Protein 2RK5 (pdb70)

Organism: Streptococcus mutans (NCBI:txid1309)

Solvent-accessible surface area: 5213 Å² total; per-residue (Å²): 117,24,140,103,85,55,126,84,20,29,13,0,65,1,104,10,58,11,120,68,0,24,147,103,17,119,11,85,14,144,44,139,162,19,116,28,0,0,11,17,0,23,82,34,28,61,62,109,4,38,142,152,126,104,61,94,50,103,26,140,5,86,70,49,70,0,42,0,22,5,71,106,40,121,156,30,112,1,30,80,0,72,0,36,28,104

Secondary structure (DSSP, 8-state):
-EEEEETTEEEEETTSBHHHHHHHHT-----TT--BHHHHHHHHH-S---SSS--EEEEEETTEEEEEEEEEEETTEEEEEEEEE-

Sequence (86 aa):
QSREIADNTYIVLGTMTLNDFNEYFETDLESDNVDTIAGFYLTGVGTIPSQEEKEHFEVESNGKHHLELINDKVKDGRRVTKLKILVS

B-factor: mean 16.47, std 7.91, range [6.5, 65.4]

Structure (mmCIF, N/CA/C/O backbone):
data_2RK5
#
_entry.id   2RK5
#
_cell.length_a   34.490
_cell.length_b   40.598
_cell.length_c   57.630
_cell.angle_alpha   90.00
_cell.angle_beta   91.58
_cell.angle_gamma   90.00
#
_symmetry.space_group_name_H-M   'C 1 2 1'
#
loop_
_entity.id
_entity.type
_entity.pdbx_description
1 polymer 'Putative hemolysin'
2 water water
#
loop_
_atom_site.group_PDB
_atom_site.id
_atom_site.type_symbol
_atom_site.label_atom_id
_atom_site.label_alt_id
_atom_site.label_comp_id
_atom_site.label_asym_id
_atom_site.label_entity_id
_atom_site.label_seq_id
_atom_site.pdbx_PDB_ins_code
_atom_site.Cartn_x
_atom_site.Cartn_y
_atom_site.Cartn_z
_atom_site.occupancy
_atom_site.B_iso_or_equiv
_atom_site.auth_seq_id
_atom_site.auth_comp_id
_atom_site.auth_asym_id
_atom_site.auth_atom_id
_atom_site.pdbx_PDB_model_num
ATOM 1 N N . GLN A 1 1 ? 8.933 25.762 13.867 1.00 20.63 3 GLN A N 1
ATOM 2 C CA . GLN A 1 1 ? 9.376 26.910 14.734 1.00 19.68 3 GLN A CA 1
ATOM 3 C C . GLN A 1 1 ? 8.674 28.218 14.363 1.00 19.08 3 GLN A C 1
ATOM 4 O O . GLN A 1 1 ? 8.612 29.160 15.189 1.00 16.55 3 GLN A O 1
ATOM 10 N N . SER A 1 2 ? 8.205 28.288 13.112 1.00 18.59 4 SER A N 1
ATOM 11 C CA . SER A 1 2 ? 7.502 29.470 12.600 1.00 20.04 4 SER A CA 1
ATOM 12 C C . SER A 1 2 ? 6.159 29.079 11.988 1.00 19.65 4 SER A C 1
ATOM 13 O O . SER A 1 2 ? 6.076 28.074 11.278 1.00 20.20 4 SER A O 1
ATOM 16 N N . ARG A 1 3 ? 5.135 29.905 12.217 1.00 18.88 5 ARG A N 1
ATOM 17 C CA . ARG A 1 3 ? 3.772 29.626 11.786 1.00 20.55 5 ARG A CA 1
ATOM 18 C C . ARG A 1 3 ? 3.232 30.905 11.192 1.00 19.77 5 ARG A C 1
ATOM 19 O O . ARG A 1 3 ? 3.286 31.951 11.844 1.00 17.92 5 ARG A O 1
ATOM 27 N N . GLU A 1 4 ? 2.695 30.840 9.978 1.00 19.52 6 GLU A N 1
ATOM 28 C CA . GLU A 1 4 ? 2.008 31.978 9.405 1.00 21.20 6 GLU A CA 1
ATOM 29 C C . GLU A 1 4 ? 0.621 32.107 10.043 1.00 20.66 6 GLU A C 1
ATOM 30 O O . GLU A 1 4 ? -0.113 31.121 10.117 1.00 22.04 6 GLU A O 1
ATOM 36 N N . ILE A 1 5 ? 0.260 33.299 10.520 1.00 19.78 7 ILE A N 1
ATOM 37 C CA . ILE A 1 5 ? -1.046 33.495 11.169 1.00 20.22 7 ILE A CA 1
ATOM 38 C C . ILE A 1 5 ? -1.967 34.455 10.389 1.00 20.51 7 ILE A C 1
ATOM 39 O O . ILE A 1 5 ? -3.191 34.446 10.581 1.00 22.56 7 ILE A O 1
ATO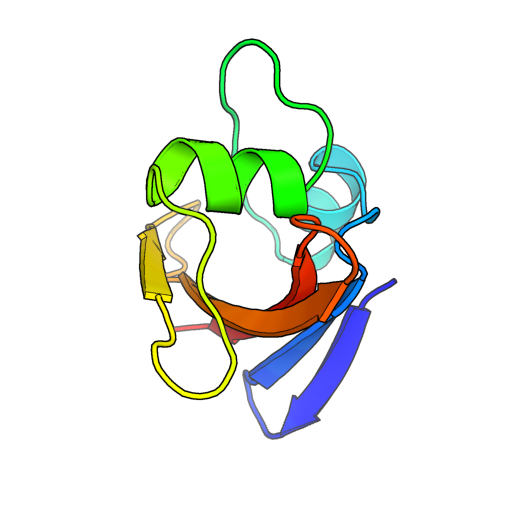M 44 N N . ALA A 1 6 ? -1.381 35.243 9.493 1.00 19.33 8 ALA A N 1
ATOM 45 C CA . ALA A 1 6 ? -2.120 36.152 8.609 1.00 19.69 8 ALA A CA 1
ATOM 46 C C . ALA A 1 6 ? -1.129 36.503 7.507 1.00 19.32 8 ALA A C 1
ATOM 47 O O . ALA A 1 6 ? 0.018 36.078 7.584 1.00 18.02 8 ALA A O 1
ATOM 49 N N . ASP A 1 7 ? -1.543 37.228 6.471 1.00 19.77 9 ASP A N 1
ATOM 50 C CA . ASP A 1 7 ? -0.633 37.515 5.366 1.00 19.69 9 ASP A CA 1
ATOM 51 C C . ASP A 1 7 ? 0.562 38.297 5.922 1.00 18.78 9 ASP A C 1
ATOM 52 O O . ASP A 1 7 ? 0.373 39.255 6.653 1.00 18.37 9 ASP A O 1
ATOM 57 N N . ASN A 1 8 ? 1.763 37.829 5.607 1.00 17.43 10 ASN A N 1
ATOM 58 C CA . ASN A 1 8 ? 3.016 38.466 6.042 1.00 16.83 10 ASN A CA 1
ATOM 59 C C . ASN A 1 8 ? 3.140 38.643 7.559 1.00 15.46 10 ASN A C 1
ATOM 60 O O . ASN A 1 8 ? 3.884 39.513 8.025 1.00 14.31 10 ASN A O 1
ATOM 65 N N . THR A 1 9 ? 2.426 37.812 8.318 1.00 14.77 11 THR A N 1
ATOM 66 C CA . THR A 1 9 ? 2.442 37.876 9.776 1.00 14.29 11 THR A CA 1
ATOM 67 C C . THR A 1 9 ? 2.672 36.491 10.334 1.00 12.87 11 THR A C 1
ATOM 68 O O . THR A 1 9 ? 1.975 35.558 9.969 1.00 11.78 11 THR A O 1
ATOM 72 N N . TYR A 1 10 ? 3.649 36.361 11.239 1.00 10.60 12 TYR A N 1
ATOM 73 C CA . TYR A 1 10 ? 4.091 35.064 11.742 1.00 11.19 12 TYR A CA 1
ATOM 74 C C . TYR A 1 10 ? 4.282 35.063 13.253 1.00 9.99 12 TYR A C 1
ATOM 75 O O . TYR A 1 10 ? 4.567 36.105 13.842 1.00 10.74 12 TYR A O 1
ATOM 84 N N . ILE A 1 11 ? 4.090 33.897 13.867 1.00 9.92 13 ILE A N 1
ATOM 85 C CA . ILE A 1 11 ? 4.530 33.673 15.244 1.00 10.07 13 ILE A CA 1
ATOM 86 C C . ILE A 1 11 ? 5.703 32.721 15.191 1.00 9.27 13 ILE A C 1
ATOM 87 O O . ILE A 1 11 ? 5.632 31.674 14.539 1.00 10.00 13 ILE A O 1
ATOM 92 N N . VAL A 1 12 ? 6.805 33.116 15.832 1.00 9.25 14 VAL A N 1
ATOM 93 C CA . VAL A 1 12 ? 7.987 32.256 15.963 1.00 9.90 14 VAL A CA 1
ATOM 94 C C . VAL A 1 12 ? 8.305 31.986 17.422 1.00 9.44 14 VAL A C 1
ATOM 95 O O . VAL A 1 12 ? 8.146 32.862 18.258 1.00 9.36 14 VAL A O 1
ATOM 99 N N . LEU A 1 13 ? 8.801 30.772 17.678 1.00 8.88 15 LEU A N 1
ATOM 100 C CA . LEU A 1 13 ? 9.342 30.428 18.964 1.00 9.15 15 LEU A CA 1
ATOM 101 C C . LEU A 1 13 ? 10.643 31.186 19.195 1.00 9.45 15 LEU A C 1
ATOM 102 O O . LEU A 1 13 ? 11.490 31.279 18.298 1.00 9.40 15 LEU A O 1
ATOM 107 N N . GLY A 1 14 ? 10.790 31.732 20.401 1.00 8.90 16 GLY A N 1
ATOM 108 C CA . GLY A 1 14 ? 11.996 32.479 20.739 1.00 8.55 16 GLY A CA 1
ATOM 109 C C . GLY A 1 14 ? 13.258 31.649 20.611 1.00 8.04 16 GLY A C 1
ATOM 110 O O . GLY A 1 14 ? 14.349 32.162 20.401 1.00 9.15 16 GLY A O 1
ATOM 111 N N . THR A 1 15 ? 13.106 30.349 20.807 1.00 9.06 17 THR A N 1
ATOM 112 C CA . THR A 1 15 ? 14.236 29.402 20.752 1.00 9.58 17 THR A CA 1
ATOM 113 C C . THR A 1 15 ? 14.636 29.070 19.313 1.00 9.57 17 THR A C 1
ATOM 114 O O . THR A 1 15 ? 15.632 28.393 19.091 1.00 9.92 17 THR A O 1
ATOM 118 N N . MET A 1 16 ? 13.860 29.531 18.329 1.00 9.03 18 MET A N 1
ATOM 119 C CA . MET A 1 16 ? 14.259 29.321 16.916 1.00 8.26 18 MET A CA 1
ATOM 120 C C . MET A 1 16 ? 15.674 29.909 16.705 1.00 8.63 18 MET A C 1
ATOM 121 O O . MET A 1 16 ? 15.966 31.051 17.066 1.00 8.47 18 MET A O 1
ATOM 126 N N . THR A 1 17 ? 16.581 29.108 16.144 1.00 8.31 19 THR A N 1
ATOM 127 C CA . THR A 1 17 ? 17.933 29.595 15.953 1.00 9.01 19 THR A CA 1
ATOM 128 C C . THR A 1 17 ? 17.925 30.686 14.903 1.00 8.94 19 THR A C 1
ATOM 129 O O . THR A 1 17 ? 17.065 30.721 14.039 1.00 8.86 19 THR A O 1
ATOM 133 N N . LEU A 1 18 ? 18.912 31.561 14.944 1.00 10.19 20 LEU A N 1
ATOM 134 C CA . LEU A 1 18 ? 19.000 32.582 13.921 1.00 11.09 20 LEU A CA 1
ATOM 135 C C . LEU A 1 18 ? 19.231 31.973 12.562 1.00 11.66 20 LEU A C 1
ATOM 136 O O . LEU A 1 18 ? 18.726 32.482 11.550 1.00 12.78 20 LEU A O 1
ATOM 141 N N . ASN A 1 19 ? 19.981 30.878 12.514 1.00 10.60 21 ASN A N 1
ATOM 142 C CA . ASN A 1 19 ? 20.201 30.210 11.233 1.00 11.48 21 ASN A CA 1
ATOM 143 C C . ASN A 1 19 ? 18.884 29.666 10.651 1.00 10.32 21 ASN A C 1
ATOM 144 O O . ASN A 1 19 ? 18.604 29.791 9.457 1.00 11.45 21 ASN A O 1
ATOM 149 N N . ASP A 1 20 ? 18.051 29.046 11.486 1.00 10.28 22 ASP A N 1
ATOM 150 C CA . ASP A 1 20 ? 16.758 28.554 11.009 1.00 11.18 22 ASP A CA 1
ATOM 151 C C . ASP A 1 20 ? 15.840 29.734 10.628 1.00 10.81 22 ASP A C 1
ATOM 152 O O . ASP A 1 20 ? 15.133 29.682 9.617 1.00 10.84 22 ASP A O 1
ATOM 157 N N . PHE A 1 21 ? 15.830 30.792 11.441 1.00 9.66 23 PHE A N 1
ATOM 158 C CA . PHE A 1 21 ? 15.044 31.977 11.158 1.00 10.19 23 PHE A CA 1
ATOM 159 C C . PHE A 1 21 ? 15.428 32.551 9.789 1.00 10.04 23 PHE A C 1
ATOM 160 O O . PHE A 1 21 ? 14.580 32.845 8.943 1.00 9.08 23 PHE A O 1
ATOM 168 N N . ASN A 1 22 ? 16.723 32.707 9.589 1.00 10.92 24 ASN A N 1
ATOM 169 C CA . ASN A 1 22 ? 17.237 33.302 8.357 1.00 11.29 24 ASN A CA 1
ATOM 170 C C . ASN A 1 22 ? 16.889 32.460 7.132 1.00 11.16 24 ASN A C 1
ATOM 171 O O . ASN A 1 22 ? 16.620 33.004 6.055 1.00 13.11 24 ASN A O 1
ATOM 176 N N . GLU A 1 23 ? 16.919 31.135 7.282 1.00 12.92 25 GLU A N 1
ATOM 177 C CA . GLU A 1 23 ? 16.553 30.233 6.193 1.00 13.77 25 GLU A CA 1
ATOM 178 C C . GLU A 1 23 ? 15.060 30.390 5.846 1.00 13.87 25 GLU A C 1
ATOM 179 O O . GLU A 1 23 ? 14.693 30.487 4.660 1.00 14.75 25 GLU A O 1
ATOM 185 N N . TYR A 1 24 ? 14.215 30.467 6.875 1.00 13.10 26 TYR A N 1
ATOM 186 C CA . TYR A 1 24 ? 12.776 30.570 6.690 1.00 13.12 26 TYR A CA 1
ATOM 187 C C . TYR A 1 24 ? 12.365 31.895 6.053 1.00 12.32 26 TYR A C 1
ATOM 188 O O . TYR A 1 24 ? 11.528 31.954 5.129 1.00 13.03 26 TYR A O 1
ATOM 197 N N . PHE A 1 25 ? 12.946 32.973 6.565 1.00 11.40 27 PHE A N 1
ATOM 198 C CA . PHE A 1 25 ? 12.576 34.329 6.156 1.00 11.32 27 PHE A CA 1
ATOM 199 C C . PHE A 1 25 ? 13.448 34.928 5.077 1.00 11.39 27 PHE A C 1
ATOM 200 O O . PHE A 1 25 ? 13.161 36.023 4.604 1.00 11.21 27 PHE A O 1
ATOM 208 N N . GLU A 1 26 ? 14.471 34.190 4.649 1.00 11.29 28 GLU A N 1
ATOM 209 C CA . GLU A 1 26 ? 15.384 34.648 3.577 1.00 12.14 28 GLU A CA 1
ATOM 210 C C . GLU A 1 26 ? 16.099 35.925 3.988 1.00 11.82 28 GLU A C 1
ATOM 211 O O . GLU A 1 26 ? 16.250 36.884 3.211 1.00 11.58 28 GLU A O 1
ATOM 217 N N . THR A 1 27 ? 16.562 35.930 5.239 1.00 10.15 29 THR A N 1
ATOM 218 C CA . THR A 1 27 ? 17.252 37.076 5.791 1.00 11.10 29 THR A CA 1
ATOM 219 C C . THR A 1 27 ? 18.667 36.660 6.236 1.00 10.30 29 THR A C 1
ATOM 220 O O . THR A 1 27 ? 19.083 35.494 6.044 1.00 11.54 29 THR A O 1
ATOM 224 N N . ASP A 1 28 ? 19.395 37.635 6.780 1.00 11.63 30 ASP A N 1
ATOM 225 C CA . ASP A 1 28 ? 20.786 37.465 7.208 1.00 12.55 30 ASP A CA 1
ATOM 226 C C . ASP A 1 28 ? 21.048 38.173 8.543 1.00 12.34 30 ASP A C 1
ATOM 227 O O . ASP A 1 28 ? 22.080 38.832 8.726 1.00 13.64 30 ASP A O 1
ATOM 232 N N . LEU A 1 29 ? 20.137 37.990 9.488 1.00 11.45 31 LEU A N 1
ATOM 233 C CA . LEU A 1 29 ? 20.271 38.623 10.802 1.00 12.65 31 LEU A CA 1
ATOM 234 C C . LEU A 1 29 ? 21.451 38.015 11.527 1.00 13.71 31 LEU A C 1
ATOM 235 O O . LEU A 1 29 ? 21.670 36.815 11.436 1.00 13.94 31 LEU A O 1
ATOM 240 N N . GLU A 1 30 ? 22.209 38.848 12.226 1.00 14.39 32 GLU A N 1
ATOM 241 C CA . GLU A 1 30 ? 23.291 38.343 13.066 1.00 15.98 32 GLU A CA 1
ATOM 242 C C . GLU A 1 30 ? 23.590 39.333 14.152 1.00 15.00 32 GLU A C 1
ATOM 243 O O . GLU A 1 30 ? 23.375 40.529 13.992 1.00 15.56 32 GLU A O 1
ATOM 249 N N . SER A 1 31 ? 24.074 38.824 15.270 1.00 13.87 33 SER A N 1
ATOM 250 C CA . SER A 1 31 ? 24.543 39.678 16.345 1.00 14.06 33 SER A CA 1
ATOM 251 C C . SER A 1 31 ? 25.549 38.904 17.180 1.00 13.41 33 SER A C 1
ATOM 252 O O . SER A 1 31 ? 25.459 37.688 17.323 1.00 12.29 33 SER A O 1
ATOM 255 N N . ASP A 1 32 ? 26.531 39.622 17.713 1.00 14.49 34 ASP A N 1
ATOM 256 C CA . ASP A 1 32 ? 27.536 39.007 18.552 1.00 15.15 34 ASP A CA 1
ATOM 257 C C . ASP A 1 32 ? 26.911 38.369 19.781 1.00 14.84 34 ASP A C 1
ATOM 258 O O . ASP A 1 32 ? 26.041 38.956 20.407 1.00 16.87 34 ASP A O 1
ATOM 263 N N . ASN A 1 33 ? 27.360 37.164 20.121 1.00 15.43 35 ASN A N 1
ATOM 264 C CA . ASN A 1 33 ? 26.909 36.477 21.349 1.00 15.50 35 ASN A CA 1
ATOM 265 C C . ASN A 1 33 ? 25.422 36.158 21.352 1.00 14.52 35 ASN A C 1
ATOM 266 O O . ASN A 1 33 ? 24.787 36.077 22.413 1.00 15.19 35 ASN A O 1
ATOM 271 N N . VAL A 1 34 ? 24.869 35.979 20.149 1.00 12.48 36 VAL A N 1
ATOM 272 C CA . VAL A 1 34 ? 23.499 35.581 19.971 1.00 11.20 36 VAL A CA 1
ATOM 273 C C . VAL A 1 34 ? 23.360 34.348 19.083 1.00 9.08 36 VAL A C 1
ATOM 274 O O . VAL A 1 34 ? 23.978 34.282 18.020 1.00 9.48 36 VAL A O 1
ATOM 278 N N . ASP A 1 35 ? 22.496 33.432 19.518 1.00 8.67 37 ASP A N 1
ATOM 279 C CA . ASP A 1 35 ? 22.183 32.229 18.765 1.00 8.83 37 ASP A CA 1
ATOM 280 C C . ASP A 1 35 ? 20.762 32.096 18.292 1.00 8.65 37 ASP A C 1
ATOM 281 O O . ASP A 1 35 ? 20.518 31.361 17.329 1.00 8.84 37 ASP A O 1
ATOM 286 N N . THR A 1 36 ? 19.827 32.744 18.992 1.00 7.80 38 THR A N 1
ATOM 287 C CA . THR A 1 36 ? 18.410 32.558 18.670 1.00 7.72 38 THR A CA 1
ATOM 288 C C . THR A 1 36 ? 17.727 33.883 18.388 1.00 7.61 38 THR A C 1
ATOM 289 O O . THR A 1 36 ? 18.262 34.952 18.655 1.00 8.86 38 THR A O 1
ATOM 293 N N . ILE A 1 37 ? 16.548 33.800 17.791 1.00 6.70 39 ILE A N 1
ATOM 294 C CA . ILE A 1 37 ? 15.772 34.989 17.466 1.00 7.08 39 ILE A CA 1
AT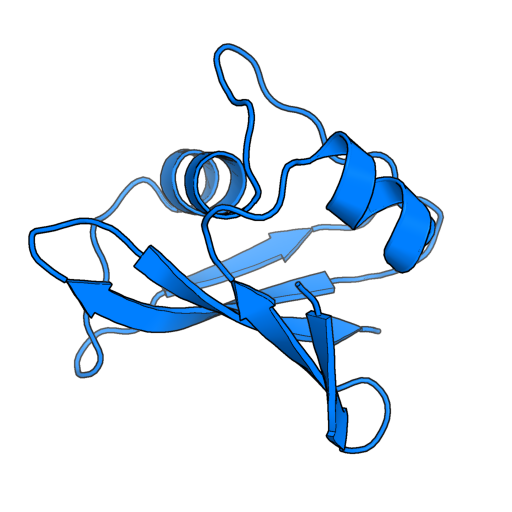OM 295 C C . ILE A 1 37 ? 15.396 35.762 18.734 1.00 7.43 39 ILE A C 1
ATOM 296 O O . ILE A 1 37 ? 15.444 37.008 18.710 1.00 8.03 39 ILE A O 1
ATOM 301 N N . ALA A 1 38 ? 15.076 35.076 19.834 1.00 7.66 40 ALA A N 1
ATOM 302 C CA . ALA A 1 38 ? 14.840 35.817 21.102 1.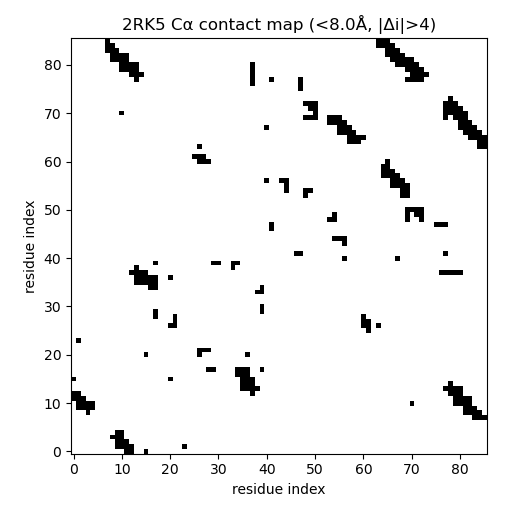00 7.53 40 ALA A CA 1
ATOM 303 C C . ALA A 1 38 ? 16.091 36.575 21.541 1.00 7.61 40 ALA A C 1
ATOM 304 O O . ALA A 1 38 ? 16.012 37.714 22.022 1.00 9.12 40 ALA A O 1
ATOM 306 N N . GLY A 1 39 ? 17.247 35.940 21.424 1.00 7.37 41 GLY A N 1
ATOM 307 C CA . GLY A 1 39 ? 18.491 36.590 21.797 1.00 8.32 41 GLY A CA 1
ATOM 308 C C . GLY A 1 39 ? 18.717 37.823 20.945 1.00 7.58 41 GLY A C 1
ATOM 309 O O . GLY A 1 39 ? 19.158 38.871 21.445 1.00 8.80 41 GLY A O 1
ATOM 310 N N . PHE A 1 40 ? 18.481 37.697 19.640 1.00 7.52 42 PHE A N 1
ATOM 311 C CA . PHE A 1 40 ? 18.650 38.832 18.719 1.00 8.22 42 PHE A CA 1
ATOM 312 C C . PHE A 1 40 ? 17.704 39.988 19.098 1.00 7.62 42 PHE A C 1
ATOM 313 O O . PHE A 1 40 ? 18.094 41.177 19.151 1.00 7.91 42 PHE A O 1
ATOM 321 N N . TYR A 1 41 ? 16.439 39.638 19.347 1.00 7.74 43 TYR A N 1
ATOM 322 C CA . TYR A 1 41 ? 15.430 40.643 19.698 1.00 7.89 43 TYR A CA 1
ATOM 323 C C . TYR A 1 41 ? 15.786 41.312 21.018 1.00 8.58 43 TYR A C 1
ATOM 324 O O . TYR A 1 41 ? 15.776 42.555 21.135 1.00 8.68 43 TYR A O 1
ATOM 333 N N . LEU A 1 42 ? 16.128 40.519 22.019 1.00 8.34 44 LEU A N 1
ATOM 334 C CA . LEU A 1 42 ? 16.390 41.101 23.361 1.00 9.57 44 LEU A CA 1
ATOM 335 C C . LEU A 1 42 ? 17.633 42.000 23.373 1.00 10.10 44 LEU A C 1
ATOM 336 O O . LEU A 1 42 ? 17.666 43.074 24.028 1.00 10.99 44 LEU A O 1
ATOM 341 N N . THR A 1 43 ? 18.670 41.567 22.657 1.00 11.09 45 THR A N 1
ATOM 342 C CA . THR A 1 43 ? 19.894 42.384 22.557 1.00 12.33 45 THR A CA 1
ATOM 343 C C . THR A 1 43 ? 19.613 43.663 21.761 1.00 11.78 45 THR A C 1
ATOM 344 O O . THR A 1 43 ? 20.209 44.721 22.045 1.00 12.97 45 THR A O 1
ATOM 348 N N . GLY A 1 44 ? 18.699 43.589 20.792 1.00 11.75 46 GLY A N 1
ATOM 349 C CA . GLY A 1 44 ? 18.283 44.767 20.015 1.00 13.42 46 GLY A CA 1
ATOM 350 C C . GLY A 1 44 ? 17.449 45.784 20.766 1.00 14.20 46 GLY A C 1
ATOM 351 O O . GLY A 1 44 ? 17.645 46.988 20.610 1.00 15.62 46 GLY A O 1
ATOM 352 N N . VAL A 1 45 ? 16.469 45.336 21.541 1.00 14.76 47 VAL A N 1
ATOM 353 C CA . VAL A 1 45 ? 15.649 46.278 22.353 1.00 16.44 47 VAL A CA 1
ATOM 354 C C . VAL A 1 45 ? 16.308 46.696 23.690 1.00 17.58 47 VAL A C 1
ATOM 355 O O . VAL A 1 45 ? 16.000 47.755 24.255 1.00 19.90 47 VAL A O 1
ATOM 359 N N . GLY A 1 46 ? 17.097 45.807 24.289 1.00 19.12 48 GLY A N 1
ATOM 360 C CA . GLY A 1 46 ? 17.811 46.123 25.527 1.00 20.14 48 GLY A CA 1
ATOM 361 C C . GLY A 1 46 ? 16.991 46.178 26.801 1.00 20.87 48 GLY A C 1
ATOM 362 O O . GLY A 1 46 ? 17.417 46.799 27.774 1.00 21.95 48 GLY A O 1
ATOM 363 N N . THR A 1 47 ? 15.870 45.459 26.828 1.00 21.51 49 THR A N 1
ATOM 364 C CA . THR A 1 47 ? 14.836 45.576 27.871 1.00 21.91 49 THR A CA 1
ATOM 365 C C . THR A 1 47 ? 14.037 44.303 27.954 1.00 21.55 49 THR A C 1
ATOM 366 O O . THR A 1 47 ? 13.700 43.789 26.943 1.00 21.81 49 THR A O 1
ATOM 370 N N . ILE A 1 48 ? 13.713 43.796 29.133 1.00 18.84 50 ILE A N 1
ATOM 371 C CA . ILE A 1 48 ? 12.709 42.758 29.171 1.00 18.97 50 ILE A CA 1
ATOM 372 C C . ILE A 1 48 ? 11.331 43.428 28.952 1.00 17.59 50 ILE A C 1
ATOM 373 O O . ILE A 1 48 ? 10.884 44.178 29.828 1.00 18.48 50 ILE A O 1
ATOM 378 N N . PRO A 1 49 ? 10.683 43.226 27.773 1.00 17.04 51 PRO A N 1
ATOM 379 C CA . PRO A 1 49 ? 9.296 43.714 27.650 1.00 16.11 51 PRO A CA 1
ATOM 380 C C . PRO A 1 49 ? 8.352 42.895 28.464 1.00 17.46 51 PRO A C 1
ATOM 381 O O . PRO A 1 49 ? 8.758 41.870 28.983 1.00 17.25 51 PRO A O 1
ATOM 385 N N . SER A 1 50 ? 7.088 43.340 28.475 1.00 17.76 52 SER A N 1
ATOM 386 C CA . SER A 1 50 ? 5.941 42.560 28.933 1.00 18.03 52 SER A CA 1
ATOM 387 C C . SER A 1 50 ? 4.765 42.743 27.970 1.00 19.14 52 SER A C 1
ATOM 388 O O . SER A 1 50 ? 4.805 43.569 27.009 1.00 18.08 52 SER A O 1
ATOM 391 N N . GLN A 1 51 ? 3.691 41.996 28.214 1.00 20.49 53 GLN A N 1
ATOM 392 C CA . GLN A 1 51 ? 2.487 42.186 27.416 1.00 21.46 53 GLN A CA 1
ATOM 393 C C . GLN A 1 51 ? 1.944 43.618 27.586 1.00 21.16 53 GLN A C 1
ATOM 394 O O . GLN A 1 51 ? 1.447 44.224 26.632 1.00 20.23 53 GLN A O 1
ATOM 400 N N . GLU A 1 52 ? 2.055 44.171 28.791 1.00 21.16 54 GLU A N 1
ATOM 401 C CA . GLU A 1 52 ? 1.560 45.519 29.053 1.00 21.47 54 GLU A CA 1
ATOM 402 C C . GLU A 1 52 ? 2.433 46.565 28.375 1.00 21.05 54 GLU A C 1
ATOM 403 O O . GLU A 1 52 ? 1.937 47.603 27.949 1.00 20.32 54 GLU A O 1
ATOM 409 N N . GLU A 1 53 ? 3.728 46.266 28.283 1.00 20.27 55 GLU A N 1
ATOM 410 C CA . GLU A 1 53 ? 4.731 47.201 27.826 1.00 19.75 55 GLU A CA 1
ATOM 411 C C . GLU A 1 53 ? 5.531 46.499 26.756 1.00 18.89 55 GLU A C 1
ATOM 412 O O . GLU A 1 53 ? 6.654 46.050 27.002 1.00 18.68 55 GLU A O 1
ATOM 418 N N . LYS A 1 54 ? 4.903 46.323 25.590 1.00 16.46 56 LYS A N 1
ATOM 419 C CA . LYS A 1 54 ? 5.544 45.618 24.483 1.00 17.15 56 LYS A CA 1
ATOM 420 C C . LYS A 1 54 ? 6.679 46.415 23.935 1.00 14.64 56 LYS A C 1
ATOM 421 O O . LYS A 1 54 ? 6.697 47.649 23.998 1.00 16.59 56 LYS A O 1
ATOM 427 N N . GLU A 1 55 ? 7.619 45.692 23.347 1.00 12.52 57 GLU A N 1
ATOM 428 C CA . GLU A 1 55 ? 8.753 46.331 22.719 1.00 11.25 57 GLU A CA 1
ATOM 429 C C . GLU A 1 55 ? 8.820 45.876 21.269 1.00 10.25 57 GLU A C 1
ATOM 430 O O . GLU A 1 55 ? 8.682 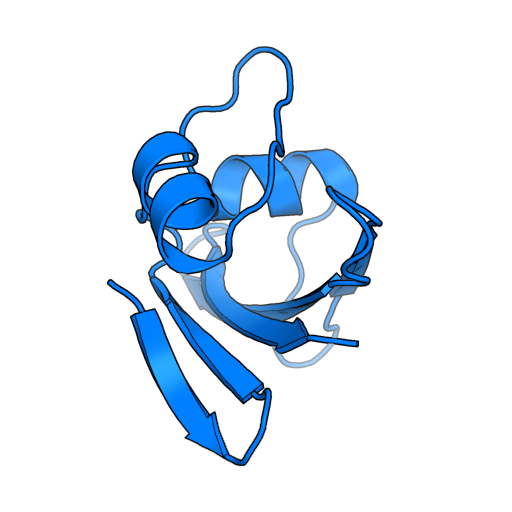44.704 20.971 1.00 9.74 57 GLU A O 1
ATOM 436 N N . HIS A 1 56 ? 9.004 46.842 20.381 1.00 9.26 58 HIS A N 1
ATOM 437 C CA . HIS A 1 56 ? 9.068 46.617 18.939 1.00 9.61 58 HIS A CA 1
ATOM 438 C C . HIS A 1 56 ? 10.489 46.829 18.464 1.00 10.50 58 HIS A C 1
ATOM 439 O O . HIS A 1 56 ? 11.135 47.779 18.891 1.00 10.62 58 HIS A O 1
ATOM 446 N N . PHE A 1 57 ? 10.969 45.937 17.606 1.00 9.42 59 PHE A N 1
ATOM 447 C CA . PHE A 1 57 ? 12.303 46.093 17.022 1.00 10.12 59 PHE A CA 1
ATOM 448 C C . PHE A 1 57 ? 12.209 45.913 15.530 1.00 10.40 59 PHE A C 1
ATOM 449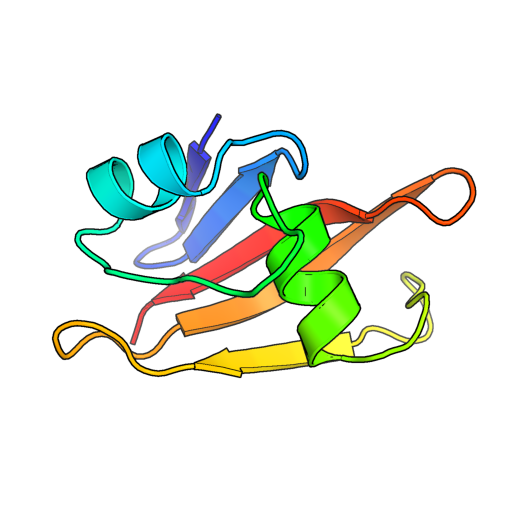 O O . PHE A 1 57 ? 11.697 44.916 15.065 1.00 11.47 59 PHE A O 1
ATOM 457 N N . GLU A 1 58 ? 12.689 46.896 14.788 1.00 10.45 60 GLU A N 1
ATOM 458 C CA . GLU A 1 58 ? 12.569 46.875 13.343 1.00 12.33 60 GLU A CA 1
ATOM 459 C C . GLU A 1 58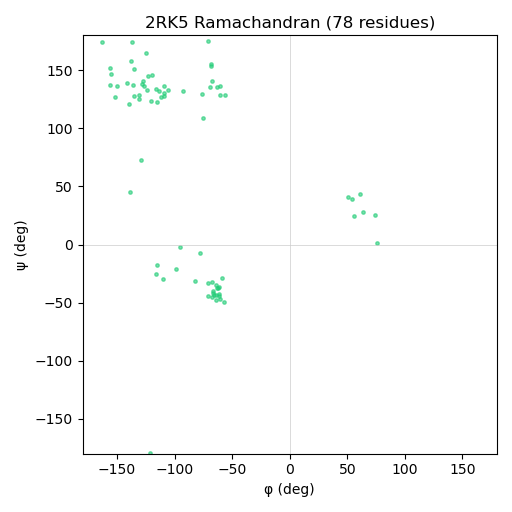 ? 13.953 46.752 12.730 1.00 12.13 60 GLU A C 1
ATOM 460 O O . GLU A 1 58 ? 14.895 47.465 13.103 1.00 12.27 60 GLU A O 1
ATOM 466 N N . VAL A 1 59 ? 14.062 45.826 11.791 1.00 11.96 61 VAL A N 1
ATOM 467 C CA . VAL A 1 59 ? 15.312 45.656 11.067 1.00 13.03 61 VAL A CA 1
ATOM 468 C C . VAL A 1 59 ? 15.063 45.440 9.592 1.00 12.99 61 VAL A C 1
ATOM 469 O O . VAL A 1 59 ? 13.983 45.048 9.196 1.00 13.06 61 VAL A O 1
ATOM 473 N N . GLU A 1 60 ? 16.068 45.725 8.780 1.00 13.36 62 GLU A N 1
ATOM 474 C CA . GLU A 1 60 ? 16.000 45.460 7.355 1.00 14.51 62 GLU A CA 1
ATOM 475 C C . GLU A 1 60 ? 17.056 44.432 6.992 1.00 13.80 62 GLU A C 1
ATOM 476 O O . GLU A 1 60 ? 18.211 44.550 7.407 1.00 13.54 62 GLU A O 1
ATOM 482 N N . SER A 1 61 ? 16.672 43.426 6.214 1.00 12.88 63 SER A N 1
ATOM 483 C CA . SER A 1 61 ? 17.613 42.393 5.808 1.00 13.86 63 SER A CA 1
ATOM 484 C C . SER A 1 61 ? 17.206 41.792 4.458 1.00 13.59 63 SER A C 1
ATOM 485 O O . SER A 1 61 ? 16.052 41.369 4.254 1.00 13.55 63 SER A O 1
ATOM 488 N N . ASN A 1 62 ? 18.151 41.791 3.520 1.00 13.29 64 ASN A N 1
ATOM 489 C CA . ASN A 1 62 ? 17.915 41.160 2.205 1.00 13.25 64 ASN A CA 1
ATOM 490 C C . ASN A 1 62 ? 16.664 41.721 1.566 1.00 12.84 64 ASN A C 1
ATOM 491 O O . ASN A 1 62 ? 15.888 41.009 0.928 1.00 12.25 64 ASN A O 1
ATOM 496 N N . GLY A 1 63 ? 16.500 43.026 1.745 1.00 13.90 65 GLY A N 1
ATOM 497 C CA . GLY A 1 63 ? 15.401 43.757 1.158 1.00 13.89 65 GLY A CA 1
ATOM 498 C C . GLY A 1 63 ? 14.056 43.569 1.826 1.00 14.91 65 GLY A C 1
ATOM 499 O O . GLY A 1 63 ? 13.062 44.136 1.373 1.00 16.21 65 GLY A O 1
ATOM 500 N N . LYS A 1 64 ? 14.021 42.778 2.890 1.00 14.57 66 LYS A N 1
ATOM 501 C CA . LYS A 1 64 ? 12.814 42.630 3.704 1.00 14.80 66 LYS A CA 1
ATOM 502 C C . LYS A 1 64 ? 12.909 43.552 4.928 1.00 14.12 66 LYS A C 1
ATOM 503 O O . LYS A 1 64 ? 13.987 43.673 5.552 1.00 15.61 66 LYS A O 1
ATOM 509 N N A HIS A 1 65 ? 11.808 44.232 5.249 0.50 13.93 67 HIS A N 1
ATOM 510 N N B HIS A 1 65 ? 11.783 44.160 5.285 0.50 13.66 67 HIS A N 1
ATOM 511 C CA A HIS A 1 65 ? 11.692 44.939 6.518 0.50 13.25 67 HIS A CA 1
ATOM 512 C CA B HIS A 1 65 ? 11.682 44.915 6.517 0.50 13.12 67 HIS A CA 1
ATOM 513 C C A HIS A 1 65 ? 10.957 44.005 7.459 0.50 12.50 67 HIS A C 1
ATOM 514 C C B HIS A 1 65 ? 10.901 44.092 7.506 0.50 12.31 67 HIS A C 1
ATOM 515 O O A HIS A 1 65 ? 9.936 43.461 7.098 0.50 12.01 67 HIS A O 1
ATOM 516 O O B HIS A 1 65 ? 9.776 43.739 7.243 0.50 11.87 67 HIS A O 1
ATOM 529 N N . LEU A 1 66 ? 11.519 43.791 8.644 1.00 11.20 68 LEU A N 1
ATOM 530 C CA . LEU A 1 66 ? 10.917 42.932 9.661 1.00 11.46 68 LEU A CA 1
ATOM 531 C C . LEU A 1 66 ? 10.604 43.792 10.875 1.00 10.77 68 LEU A C 1
ATOM 532 O O . LEU A 1 66 ? 11.435 44.593 11.312 1.00 10.77 68 LEU A O 1
ATOM 537 N N . GLU A 1 67 ? 9.426 43.572 11.443 1.00 9.75 69 GLU A N 1
ATOM 538 C CA . GLU A 1 67 ? 9.070 44.157 12.740 1.00 9.37 69 GLU A CA 1
ATOM 539 C C . GLU A 1 67 ? 8.894 42.992 13.713 1.00 8.50 69 GLU A C 1
ATOM 540 O O . GLU A 1 67 ? 8.101 42.089 13.460 1.00 9.59 69 GLU A O 1
ATOM 546 N N . LEU A 1 68 ? 9.659 43.005 14.801 1.00 8.83 70 LEU A N 1
ATOM 547 C CA . LEU A 1 68 ? 9.631 41.941 15.809 1.00 9.83 70 LEU A CA 1
ATOM 548 C C . LEU A 1 68 ? 8.972 42.506 17.067 1.00 9.34 70 LEU A C 1
ATOM 549 O O . LEU A 1 68 ? 9.369 43.562 17.536 1.00 9.32 70 LEU A O 1
ATOM 554 N N . ILE A 1 69 ? 7.992 41.780 17.599 1.00 8.90 71 ILE A N 1
ATOM 555 C CA . ILE A 1 69 ? 7.243 42.203 18.778 1.00 9.74 71 ILE A CA 1
ATOM 556 C C . ILE A 1 69 ? 7.077 41.030 19.724 1.00 8.95 71 ILE A C 1
ATOM 557 O O . ILE A 1 69 ? 6.759 39.933 19.297 1.00 9.17 71 ILE A O 1
ATOM 562 N N . ASN A 1 70 ? 7.251 41.257 21.021 1.00 8.48 72 ASN A N 1
ATOM 563 C CA . ASN A 1 70 ? 7.029 40.154 21.955 1.00 8.96 72 ASN A CA 1
ATOM 564 C C . ASN A 1 70 ? 5.583 39.706 21.893 1.00 8.42 72 ASN A C 1
ATOM 565 O O . ASN A 1 70 ? 4.659 40.540 21.883 1.00 9.12 72 ASN A O 1
ATOM 570 N N . ASP A 1 71 ? 5.396 38.386 21.853 1.00 9.27 73 ASP A N 1
ATOM 571 C CA . ASP A 1 71 ? 4.075 37.787 21.966 1.00 9.96 73 ASP A CA 1
ATOM 572 C C . ASP A 1 71 ? 3.870 37.043 23.285 1.00 9.91 73 ASP A C 1
ATOM 573 O O . ASP A 1 71 ? 2.750 36.959 23.777 1.00 12.21 73 ASP A O 1
ATOM 578 N N . LYS A 1 72 ? 4.936 36.494 23.857 1.00 9.72 74 LYS A N 1
ATOM 579 C CA . LYS A 1 72 ? 4.837 35.836 25.165 1.00 10.49 74 LYS A CA 1
ATOM 580 C C . LYS A 1 72 ? 6.183 35.978 25.865 1.00 10.21 74 LYS A C 1
ATOM 581 O O . LYS A 1 72 ? 7.222 35.802 25.221 1.00 10.62 74 LYS A O 1
ATOM 587 N N . VAL A 1 73 ? 6.149 36.302 27.158 1.00 10.40 75 VAL A N 1
ATOM 588 C CA . VAL A 1 73 ? 7.318 36.423 27.995 1.00 11.40 75 VAL A CA 1
ATOM 589 C C . VAL A 1 73 ? 7.119 35.585 29.258 1.00 11.97 75 VAL A C 1
ATOM 590 O O . VAL A 1 73 ? 6.044 35.590 29.849 1.00 12.92 75 VAL A O 1
ATOM 594 N N . LYS A 1 74 ? 8.173 34.887 29.669 1.00 12.16 76 LYS A N 1
ATOM 595 C CA . LYS A 1 74 ? 8.172 33.987 30.832 1.00 13.43 76 LYS A CA 1
ATOM 596 C C . LYS A 1 74 ? 9.509 34.183 31.564 1.00 12.89 76 LYS A C 1
ATOM 597 O O . LYS A 1 74 ? 10.569 33.990 30.959 1.00 12.65 76 LYS A O 1
ATOM 603 N N . ASP A 1 75 ? 9.492 34.575 32.839 1.00 12.05 77 ASP A N 1
ATOM 604 C CA . ASP A 1 75 ? 10.724 34.682 33.633 1.00 13.12 77 ASP A CA 1
ATOM 605 C C . ASP A 1 75 ? 11.827 35.494 32.957 1.00 13.98 77 ASP A C 1
ATOM 606 O O . ASP A 1 75 ? 12.978 35.088 32.954 1.00 14.43 77 ASP A O 1
ATOM 611 N N . GLY A 1 76 ? 11.457 36.593 32.319 1.00 16.47 78 GLY A N 1
ATOM 612 C CA . GLY A 1 76 ? 12.450 37.390 31.577 1.00 17.00 78 GLY A CA 1
ATOM 613 C C . GLY A 1 76 ? 12.855 36.851 30.214 1.00 18.04 78 GLY A C 1
ATOM 614 O O . GLY A 1 76 ? 13.709 37.436 29.510 1.00 21.71 78 GLY A O 1
ATOM 615 N N A ARG A 1 77 ? 12.293 35.715 29.818 0.50 16.88 79 ARG A N 1
ATOM 616 N N B ARG A 1 77 ? 12.243 35.769 29.784 0.50 17.15 79 ARG A N 1
ATOM 617 C CA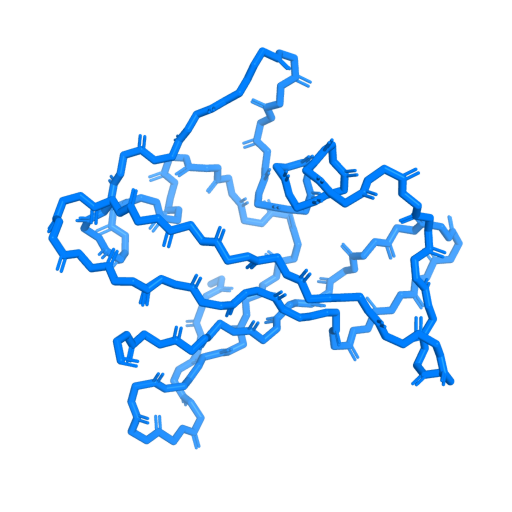 A ARG A 1 77 ? 12.604 35.169 28.502 0.50 15.78 79 ARG A CA 1
ATOM 618 C CA B ARG A 1 77 ? 12.602 35.226 28.490 0.50 16.15 79 ARG A CA 1
ATOM 619 C C A ARG A 1 77 ? 11.460 35.528 27.559 0.50 14.84 79 ARG A C 1
ATOM 620 C C B ARG A 1 77 ? 11.459 35.520 27.547 0.50 15.14 79 ARG A C 1
ATOM 621 O O A ARG A 1 77 ? 10.311 35.290 27.877 0.50 13.18 79 ARG A O 1
ATOM 622 O O B ARG A 1 77 ? 10.315 35.234 27.850 0.50 13.53 79 ARG A O 1
ATOM 637 N N . VAL A 1 78 ? 11.769 36.102 26.395 1.00 14.58 80 VAL A N 1
ATOM 638 C CA . VAL A 1 78 ? 10.771 36.184 25.338 1.00 13.98 80 VAL A CA 1
ATOM 639 C C . VAL A 1 78 ? 10.709 34.800 24.731 1.00 13.48 80 VAL A C 1
ATOM 640 O O . VAL A 1 78 ? 11.652 34.336 24.082 1.00 15.06 80 VAL A O 1
ATOM 644 N N . THR A 1 79 ? 9.582 34.138 24.893 1.00 11.61 81 THR A N 1
ATOM 645 C CA . THR A 1 79 ? 9.414 32.768 24.403 1.00 11.54 81 THR A CA 1
ATOM 646 C C . THR A 1 79 ? 8.672 32.673 23.050 1.00 10.40 81 THR A C 1
ATOM 647 O O . THR A 1 79 ? 8.786 31.647 22.360 1.00 10.05 81 THR A O 1
ATOM 651 N N . LYS A 1 80 ? 7.915 33.706 22.689 1.00 10.70 82 LYS A N 1
ATOM 652 C CA . LYS A 1 80 ? 7.249 33.799 21.388 1.00 10.85 82 LYS A CA 1
ATOM 653 C C . LYS A 1 80 ? 7.318 35.214 20.894 1.00 9.73 82 LYS A C 1
ATOM 654 O O . LYS A 1 80 ? 7.170 36.154 21.676 1.00 9.68 82 LYS A O 1
ATOM 660 N N . LEU A 1 81 ? 7.572 35.348 19.595 1.00 8.63 83 LEU A N 1
ATOM 661 C CA . LEU A 1 81 ? 7.618 36.639 18.926 1.00 9.90 83 LEU A CA 1
ATOM 662 C C . LEU A 1 81 ? 6.633 36.663 17.774 1.00 9.10 83 LEU A C 1
ATOM 663 O O . LEU A 1 81 ? 6.466 35.665 17.079 1.00 9.89 83 LEU A O 1
ATOM 668 N N . LYS A 1 82 ? 6.028 37.825 17.548 1.00 9.16 84 LYS A N 1
ATOM 669 C CA . LYS A 1 82 ? 5.297 38.127 16.335 1.00 10.55 84 LYS A CA 1
ATOM 670 C C . LYS A 1 82 ? 6.247 38.796 15.347 1.00 9.78 84 LYS A C 1
ATOM 671 O O . LYS A 1 82 ? 6.969 39.711 15.725 1.00 10.46 84 LYS A O 1
ATOM 677 N N . ILE A 1 83 ? 6.251 38.327 14.104 1.00 9.58 85 ILE A N 1
ATOM 678 C CA . ILE A 1 83 ? 7.108 38.875 13.040 1.00 10.15 85 ILE A CA 1
ATOM 679 C C . ILE A 1 83 ? 6.201 39.360 11.941 1.00 10.74 85 ILE A C 1
ATOM 680 O O . ILE A 1 83 ? 5.396 38.601 11.430 1.00 11.10 85 ILE A O 1
ATOM 685 N N . LEU A 1 84 ? 6.330 40.635 11.594 1.00 11.05 86 LEU A N 1
ATOM 686 C CA . LEU A 1 84 ? 5.599 41.193 10.454 1.00 11.71 86 LEU A CA 1
ATOM 687 C C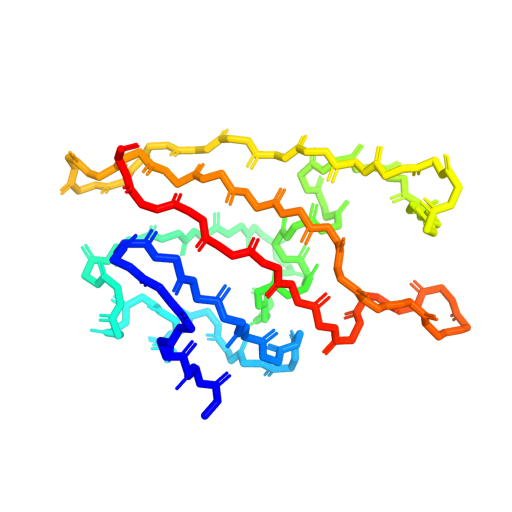 . LEU A 1 84 ? 6.602 41.527 9.366 1.00 12.33 86 LEU A C 1
ATOM 688 O O . LEU A 1 84 ? 7.604 42.232 9.626 1.00 11.50 86 LEU A O 1
ATOM 693 N N . VAL A 1 85 ? 6.354 41.008 8.162 1.00 13.11 87 VAL A N 1
ATOM 694 C CA . VAL A 1 85 ? 7.285 41.188 7.054 1.00 14.74 87 VAL A CA 1
ATOM 695 C C . VAL A 1 85 ? 6.749 42.206 6.054 1.00 15.65 87 VAL A C 1
ATOM 696 O O . VAL A 1 85 ? 5.568 42.156 5.665 1.00 16.87 87 VAL A O 1
ATOM 700 N N . SER A 1 86 ? 7.650 43.116 5.680 1.00 16.28 88 SER A N 1
ATOM 701 C CA . SER A 1 86 ? 7.425 44.343 4.907 1.00 18.80 88 SER A CA 1
ATOM 702 C C . SER A 1 86 ? 6.100 45.010 5.008 1.00 21.00 88 SER A C 1
ATOM 703 O O . SER A 1 86 ? 5.783 45.454 6.115 1.00 24.72 88 SER A O 1
#

CATH classification: 3.30.465.10

Nearest PDB structures (foldseek):
  2rk5-assembly1_A-2  TM=1.012E+00  e=7.076E-16  Streptococcus mutans UA159
  2r2z-assembly1_A  TM=9.491E-01  e=4.979E-08  Enterococcus faecalis V583
  4hg0-assembly1_A-2  TM=8.508E-01  e=2.778E-05  Escherichia coli K-12
  3lae-assembly1_A  TM=7.969E-01  e=9.094E-05  Haemophilus influenzae
  2p3h-assembly1_A  TM=8.246E-01  e=3.731E-04  Corynebacterium glutamicum

InterPro domains:
  IPR000644 CBS domain [PF00571] (218-272)
  IPR000644 CBS domain [PF00571] (289-337)
  IPR000644 CBS domain [PS51371] (220-280)
  IPR000644 CBS domain [PS51371] (286-343)
  IPR002550 CNNM, transmembrane domain [PF01595] (15-198)
  IPR002550 CNNM, transmembrane domain [PS51846] (5-203)
  IPR005170 Transporter-associated domain [PF03471] (353-432)
  IPR005170 Transporter-associated domain [SM01091] (352-436)
  IPR016169 FAD-binding, type PCMH, subdomain 2 [G3DSA:3.30.465.10] (352-436)
  IPR036318 FAD-binding, type PCMH-like superfamily [SSF56176] (353-433)
  IPR044751 Ion transporter-like, CBS domain [cd04590] (216-334)
  IPR046342 CBS domain superfamily [G3DSA:3.10.580.10] (197-351)
  IPR046342 CBS domain superfamily [SSF54631] (203-340)
  IPR051676 UPF0053 domain-containing protein [PTHR43099] (10-433)

Radius of gyration: 11.61 Å; Cα contacts (8 Å, |Δi|>4): 172; chains: 1; bounding box: 30×20×32 Å

Foldseek 3Di:
DWDDDDVQKIKDFQAAFPVNVCVVVVFDDDDPPGTGNQRSVCVQQVDQAAPVGKDWGWDATPRKIKIWIQDDDDPSTRGMIMIGID